Protein AF-A0A378N8A8-F1 (afdb_monomer_lite)

Organism: Mannheimia haemolytica (NCBI:txid75985)

Structure (mmCIF, N/CA/C/O backbone):
data_AF-A0A378N8A8-F1
#
_entry.id   AF-A0A378N8A8-F1
#
loop_
_atom_site.group_PDB
_atom_site.id
_atom_site.type_symbol
_atom_site.label_atom_id
_atom_site.label_alt_id
_atom_site.label_comp_id
_atom_site.label_asym_id
_atom_site.label_entity_id
_atom_site.label_seq_id
_atom_site.pdbx_PDB_ins_code
_atom_site.Cartn_x
_atom_site.Cartn_y
_atom_site.Cartn_z
_atom_site.occupancy
_atom_site.B_iso_or_equiv
_atom_site.auth_seq_id
_atom_site.auth_comp_id
_atom_site.auth_asym_id
_atom_site.auth_atom_id
_atom_site.pdbx_PDB_model_num
ATOM 1 N N . MET A 1 1 ? -0.965 2.570 -8.558 1.00 79.12 1 MET A N 1
ATOM 2 C CA . MET A 1 1 ? -1.119 1.434 -7.621 1.00 79.12 1 MET A CA 1
ATOM 3 C C . MET A 1 1 ? -2.471 1.552 -6.930 1.00 79.12 1 MET A C 1
ATOM 5 O O . MET A 1 1 ? -2.939 2.672 -6.760 1.00 79.12 1 MET A O 1
ATOM 9 N N . LYS A 1 2 ? -3.134 0.443 -6.596 1.00 88.69 2 LYS A N 1
ATOM 10 C CA . LYS A 1 2 ? -4.419 0.435 -5.881 1.00 88.69 2 LYS A CA 1
ATOM 11 C C . LYS A 1 2 ? -4.238 -0.227 -4.517 1.00 88.69 2 LYS A C 1
ATOM 13 O O . LYS A 1 2 ? -3.666 -1.312 -4.475 1.00 88.69 2 LYS A O 1
ATOM 18 N N . LEU A 1 3 ? -4.723 0.399 -3.447 1.00 91.69 3 LEU A N 1
ATOM 19 C CA . LEU A 1 3 ? -4.770 -0.194 -2.106 1.00 91.69 3 LEU A CA 1
ATOM 20 C C . LEU A 1 3 ? -6.168 -0.738 -1.818 1.00 91.69 3 LEU A C 1
ATOM 22 O O . LEU A 1 3 ? -7.173 -0.146 -2.224 1.00 91.69 3 LEU A O 1
ATOM 26 N N . VAL A 1 4 ? -6.214 -1.864 -1.116 1.00 94.00 4 VAL A N 1
ATOM 27 C CA . VAL A 1 4 ? -7.434 -2.424 -0.537 1.00 94.00 4 VAL A CA 1
ATOM 28 C C . VAL A 1 4 ? -7.367 -2.179 0.960 1.00 94.00 4 VAL A C 1
ATOM 30 O O . VAL A 1 4 ? -6.455 -2.669 1.629 1.00 94.00 4 VAL A O 1
ATOM 33 N N . CYS A 1 5 ? -8.314 -1.392 1.451 1.00 95.25 5 CYS A N 1
ATOM 34 C CA . CYS A 1 5 ? -8.368 -0.892 2.815 1.00 95.25 5 CYS A CA 1
ATOM 35 C C . CYS A 1 5 ? -9.626 -1.475 3.500 1.00 95.25 5 CYS A C 1
ATOM 37 O O . CYS A 1 5 ? -10.629 -1.691 2.816 1.00 95.25 5 CYS A O 1
ATOM 39 N N . VAL A 1 6 ? -9.600 -1.747 4.809 1.00 95.38 6 VAL A N 1
ATOM 40 C CA . VAL A 1 6 ? -10.764 -2.257 5.566 1.00 95.38 6 VAL A CA 1
ATOM 41 C C . VAL A 1 6 ? -11.025 -1.436 6.826 1.00 95.38 6 VAL A C 1
ATOM 43 O O . VAL A 1 6 ? -10.078 -1.032 7.508 1.00 95.38 6 VAL A O 1
ATOM 46 N N . GLY A 1 7 ? -12.307 -1.243 7.143 1.00 93.75 7 GLY A N 1
ATOM 47 C CA . GLY A 1 7 ? -12.761 -0.554 8.353 1.00 93.75 7 GLY A CA 1
ATOM 48 C C . GLY A 1 7 ? -12.503 0.957 8.355 1.00 93.75 7 GLY A C 1
ATOM 49 O O . GLY A 1 7 ? -11.983 1.525 7.395 1.00 93.75 7 GLY A O 1
ATOM 50 N N . GLU A 1 8 ? -12.872 1.610 9.459 1.00 92.94 8 GLU A N 1
ATOM 51 C CA . GLU A 1 8 ? -12.790 3.073 9.615 1.00 92.94 8 GLU A CA 1
ATOM 52 C C . GLU A 1 8 ? -11.349 3.600 9.669 1.00 92.94 8 GLU A C 1
ATOM 54 O O . GLU A 1 8 ? -11.085 4.718 9.239 1.00 92.94 8 GLU A O 1
ATOM 59 N N . GLU A 1 9 ? -10.405 2.783 10.143 1.00 93.00 9 GLU A N 1
ATOM 60 C CA . GLU A 1 9 ? -8.975 3.126 10.208 1.00 93.00 9 GLU A CA 1
ATOM 61 C C . GLU A 1 9 ? -8.244 2.925 8.867 1.00 93.00 9 GLU A C 1
ATOM 63 O O . GLU A 1 9 ? -7.029 3.106 8.783 1.00 93.00 9 GLU A O 1
ATOM 68 N N . GLU A 1 10 ? -8.964 2.514 7.815 1.00 95.19 10 GLU A N 1
ATOM 69 C CA . GLU A 1 10 ? -8.421 2.249 6.478 1.00 95.19 10 GLU A CA 1
ATOM 70 C C . GLU A 1 10 ? -7.180 1.337 6.510 1.00 95.19 10 GLU A C 1
ATOM 72 O O . GLU A 1 10 ? -6.180 1.571 5.816 1.00 95.19 10 GLU A O 1
ATOM 77 N N . LYS A 1 11 ? -7.230 0.274 7.324 1.00 95.56 11 LYS A N 1
ATOM 78 C CA . LYS A 1 11 ? -6.129 -0.688 7.427 1.00 95.56 11 LYS A CA 1
ATOM 79 C C . LYS A 1 11 ? -5.896 -1.342 6.072 1.00 95.56 11 LYS A C 1
ATOM 81 O O . LYS A 1 11 ? -6.821 -1.913 5.493 1.00 95.56 11 LYS A O 1
ATOM 86 N N . VAL A 1 12 ? -4.662 -1.311 5.577 1.00 94.88 12 VAL A N 1
ATOM 87 C CA . VAL A 1 12 ? -4.335 -1.889 4.272 1.00 94.88 12 VAL A CA 1
ATOM 88 C C . VAL A 1 12 ? -4.236 -3.406 4.408 1.00 94.88 12 VAL A C 1
ATOM 90 O O . VAL A 1 12 ? -3.413 -3.926 5.158 1.00 94.88 12 VAL A O 1
ATOM 93 N N . VAL A 1 13 ? -5.074 -4.128 3.666 1.00 95.00 13 VAL A N 1
ATOM 94 C CA . VAL A 1 13 ? -5.094 -5.604 3.630 1.00 95.00 13 VAL A CA 1
ATOM 95 C C . VAL A 1 13 ? -4.516 -6.171 2.339 1.00 95.00 13 VAL A C 1
ATOM 97 O O . VAL A 1 13 ? -4.270 -7.370 2.234 1.00 95.00 13 VAL A O 1
ATOM 100 N N . GLY A 1 14 ? -4.272 -5.317 1.350 1.00 92.81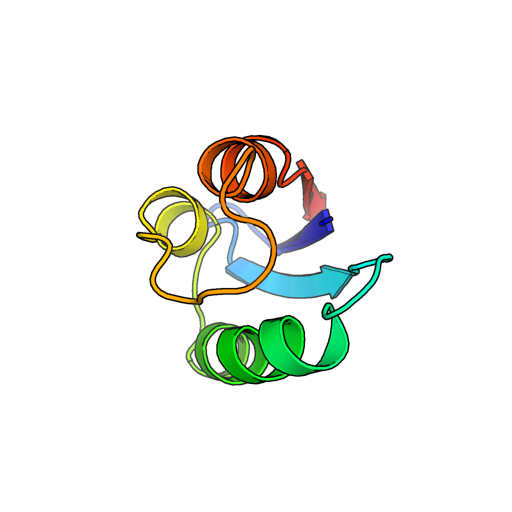 14 GLY A N 1
ATOM 101 C CA . GLY A 1 14 ? -3.659 -5.716 0.097 1.00 92.81 14 GLY A CA 1
ATOM 102 C C . GLY A 1 14 ? -3.399 -4.533 -0.818 1.00 92.81 14 GLY A C 1
ATOM 103 O O . GLY A 1 14 ? -3.881 -3.421 -0.599 1.00 92.81 14 GLY A O 1
ATOM 104 N N . LEU A 1 15 ? -2.643 -4.791 -1.878 1.00 91.38 15 LEU A N 1
ATOM 105 C CA . LEU A 1 15 ? -2.395 -3.827 -2.936 1.00 91.38 15 LEU A CA 1
ATOM 106 C C . LEU A 1 15 ? -2.330 -4.519 -4.294 1.00 91.38 15 LEU A C 1
ATOM 108 O O . LEU A 1 15 ? -2.124 -5.727 -4.391 1.00 91.38 15 LEU A O 1
ATOM 112 N N . HIS A 1 16 ? -2.491 -3.728 -5.345 1.00 89.81 16 HIS A N 1
ATOM 113 C CA . HIS A 1 16 ? -2.314 -4.156 -6.721 1.00 89.81 16 HIS A CA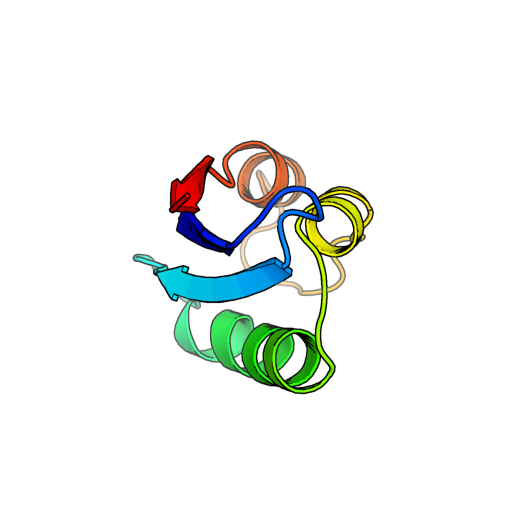 1
ATOM 114 C C . HIS A 1 16 ? -1.538 -3.085 -7.491 1.00 89.81 16 HIS A C 1
ATOM 116 O O . HIS A 1 16 ? -1.948 -1.920 -7.564 1.00 89.81 16 HIS A O 1
ATOM 122 N N . GLY A 1 17 ? -0.418 -3.476 -8.089 1.00 85.75 17 GLY A N 1
ATOM 123 C CA . GLY A 1 17 ? 0.375 -2.641 -8.985 1.00 85.75 17 GLY A CA 1
ATOM 124 C C . GLY A 1 17 ? 0.482 -3.290 -10.361 1.00 85.75 17 GLY A C 1
ATOM 125 O O . GLY A 1 17 ? 0.582 -4.506 -10.460 1.00 85.75 17 GLY A O 1
ATOM 126 N N . ILE A 1 18 ? 0.475 -2.473 -11.412 1.00 84.88 18 ILE A N 1
ATOM 127 C CA . ILE A 1 18 ? 0.786 -2.882 -12.786 1.00 84.88 18 ILE A CA 1
ATOM 128 C C . ILE A 1 18 ? 1.787 -1.865 -13.318 1.00 84.88 18 ILE A C 1
ATOM 130 O O . ILE A 1 18 ? 1.555 -0.661 -13.191 1.00 84.88 18 ILE A O 1
ATOM 134 N N . GLY A 1 19 ? 2.891 -2.342 -13.887 1.00 81.19 19 GLY A N 1
ATOM 135 C CA . GLY A 1 19 ? 3.949 -1.495 -14.423 1.00 81.19 19 GLY A CA 1
ATOM 136 C C . GLY A 1 19 ? 5.325 -2.144 -14.323 1.00 81.19 19 GLY A C 1
ATOM 137 O O . GLY A 1 19 ? 5.491 -3.193 -13.705 1.00 81.19 19 GLY A O 1
ATOM 138 N N . PHE A 1 20 ? 6.308 -1.499 -14.942 1.00 80.25 20 PHE A N 1
ATOM 139 C CA . PHE A 1 20 ? 7.713 -1.881 -14.850 1.00 80.25 20 PHE A CA 1
ATOM 140 C C . PHE A 1 20 ? 8.259 -1.586 -13.440 1.00 80.25 20 PHE A C 1
ATOM 142 O O . PHE A 1 20 ? 7.930 -0.544 -12.874 1.00 80.25 20 PHE A O 1
ATOM 149 N N . GLY A 1 21 ? 9.048 -2.500 -12.862 1.00 76.50 21 GLY A N 1
ATOM 150 C CA . GLY A 1 21 ? 9.640 -2.350 -11.519 1.00 76.50 21 GLY A CA 1
ATOM 151 C C . GLY A 1 21 ? 8.651 -2.470 -10.348 1.00 76.50 21 GLY A C 1
ATOM 152 O O . GLY A 1 21 ? 8.972 -2.143 -9.204 1.00 76.50 21 GLY A O 1
ATOM 153 N N . VAL A 1 22 ? 7.415 -2.908 -10.611 1.00 81.25 22 VAL A N 1
ATOM 154 C CA . VAL A 1 22 ? 6.394 -3.092 -9.567 1.00 81.25 22 VAL A CA 1
ATOM 155 C C . VAL A 1 22 ? 6.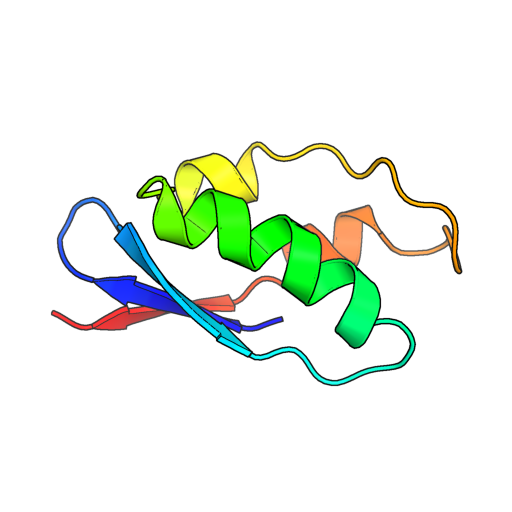737 -4.258 -8.635 1.00 81.25 22 VAL A C 1
ATOM 157 O O . VAL A 1 22 ? 6.386 -4.224 -7.461 1.00 81.25 22 VAL A O 1
ATOM 160 N N . ASP A 1 23 ? 7.433 -5.270 -9.128 1.00 80.81 23 ASP A N 1
ATOM 161 C CA . ASP A 1 23 ? 7.885 -6.441 -8.379 1.00 80.81 23 ASP A CA 1
ATOM 162 C C . ASP A 1 23 ? 8.833 -6.097 -7.219 1.00 80.81 23 ASP A C 1
ATOM 164 O O . ASP A 1 23 ? 8.665 -6.634 -6.122 1.00 80.81 23 ASP A O 1
ATOM 168 N N . GLU A 1 24 ? 9.775 -5.173 -7.413 1.00 82.94 24 GLU A N 1
ATOM 169 C CA . GLU A 1 24 ? 10.656 -4.685 -6.340 1.00 82.94 24 GLU A CA 1
ATOM 170 C C . GLU A 1 24 ? 9.883 -3.820 -5.332 1.00 82.94 24 GLU A C 1
ATOM 172 O O . GLU A 1 24 ? 10.008 -3.974 -4.115 1.00 82.94 24 GLU A O 1
ATOM 177 N N . MET A 1 25 ? 9.019 -2.938 -5.837 1.00 81.12 25 MET A N 1
ATOM 178 C CA . MET A 1 25 ? 8.224 -2.028 -5.015 1.00 81.12 25 MET A CA 1
ATOM 179 C C . MET A 1 25 ? 7.220 -2.774 -4.113 1.00 81.12 25 MET A C 1
ATOM 181 O O . MET A 1 25 ? 7.070 -2.440 -2.935 1.00 81.12 25 MET A O 1
ATOM 185 N N . ILE A 1 26 ? 6.539 -3.800 -4.637 1.00 86.25 26 ILE A N 1
ATOM 186 C CA . ILE A 1 26 ? 5.544 -4.580 -3.884 1.00 86.25 26 ILE A CA 1
ATOM 187 C C . ILE A 1 26 ? 6.186 -5.330 -2.712 1.00 86.25 26 ILE A C 1
ATOM 189 O O . ILE A 1 26 ? 5.555 -5.448 -1.661 1.00 86.25 26 ILE A O 1
ATOM 193 N N . GLN A 1 27 ? 7.433 -5.791 -2.845 1.00 86.06 27 GLN A N 1
ATOM 194 C CA . GLN A 1 27 ? 8.135 -6.485 -1.760 1.00 86.06 27 GLN A CA 1
ATOM 195 C C . GLN A 1 27 ? 8.329 -5.584 -0.533 1.00 86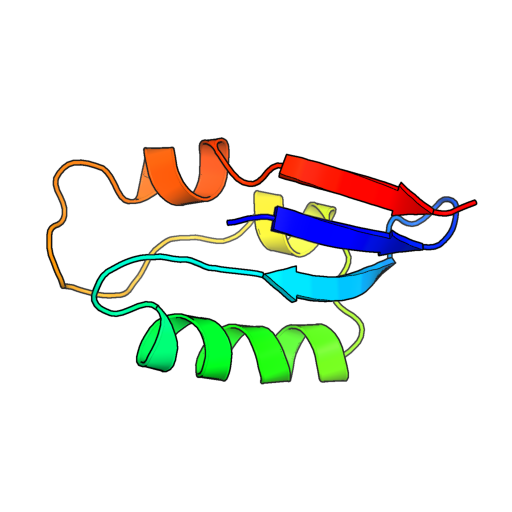.06 27 GLN A C 1
ATOM 197 O O . GLN A 1 27 ? 8.061 -6.017 0.588 1.00 86.06 27 GLN A O 1
ATOM 202 N N . GLY A 1 28 ? 8.714 -4.318 -0.733 1.00 83.69 28 GLY A N 1
ATOM 203 C CA . GLY A 1 28 ? 8.843 -3.352 0.365 1.00 83.69 28 GLY A CA 1
ATOM 204 C C . GLY A 1 28 ? 7.508 -3.085 1.069 1.00 83.69 28 GLY A C 1
ATOM 205 O O . GLY A 1 28 ? 7.431 -3.094 2.298 1.00 83.69 28 GLY A O 1
ATOM 206 N N . PHE A 1 29 ? 6.429 -2.924 0.300 1.00 87.81 29 PHE A N 1
ATOM 207 C CA . PHE A 1 29 ? 5.100 -2.671 0.863 1.00 87.81 29 PHE A CA 1
ATOM 208 C C . PHE A 1 29 ? 4.454 -3.896 1.517 1.00 87.81 29 PHE A C 1
ATOM 210 O O . PHE A 1 29 ? 3.674 -3.734 2.456 1.00 87.81 29 PHE A O 1
ATOM 217 N N . ALA A 1 30 ? 4.790 -5.116 1.089 1.00 90.69 30 ALA A N 1
ATOM 218 C CA . ALA A 1 30 ? 4.294 -6.341 1.716 1.00 90.69 30 ALA A CA 1
ATOM 219 C C . ALA A 1 30 ? 4.671 -6.418 3.206 1.00 90.69 30 ALA A C 1
ATOM 221 O O . ALA A 1 30 ? 3.864 -6.862 4.026 1.00 90.69 30 ALA A O 1
ATOM 222 N N . VAL A 1 31 ? 5.861 -5.928 3.570 1.00 92.31 31 VAL A N 1
ATOM 223 C CA . VAL A 1 31 ? 6.303 -5.838 4.970 1.00 92.31 31 VAL A CA 1
ATOM 224 C C . VAL A 1 31 ? 5.432 -4.854 5.755 1.00 92.31 31 VAL A C 1
ATOM 226 O O . VAL A 1 31 ? 4.903 -5.218 6.803 1.00 92.31 31 VAL A O 1
ATOM 229 N N . ALA A 1 32 ? 5.214 -3.645 5.229 1.00 91.62 32 ALA A N 1
ATOM 230 C CA . ALA A 1 32 ? 4.379 -2.628 5.874 1.00 91.62 32 ALA A CA 1
ATOM 231 C C . ALA A 1 32 ? 2.931 -3.112 6.084 1.00 91.62 32 ALA A C 1
ATOM 233 O O . ALA A 1 32 ? 2.379 -2.985 7.177 1.00 91.62 32 ALA A O 1
ATOM 234 N N . ILE A 1 33 ? 2.340 -3.758 5.072 1.00 94.12 33 ILE A N 1
ATOM 235 C CA . ILE A 1 33 ? 1.006 -4.374 5.169 1.00 94.12 33 ILE A CA 1
ATOM 236 C C . ILE A 1 33 ? 0.985 -5.443 6.266 1.00 94.12 33 ILE A C 1
ATOM 238 O O . ILE A 1 33 ? 0.071 -5.472 7.092 1.00 94.12 33 ILE A O 1
ATOM 242 N N . LYS A 1 34 ? 2.009 -6.304 6.327 1.00 94.75 34 LYS A N 1
ATOM 243 C CA . LYS A 1 34 ? 2.108 -7.340 7.363 1.00 94.75 34 LYS A CA 1
ATOM 244 C C . LYS A 1 34 ? 2.217 -6.750 8.773 1.00 94.75 34 LYS A C 1
ATOM 246 O O . LYS A 1 34 ? 1.695 -7.351 9.710 1.00 94.75 34 LYS A O 1
ATOM 251 N N . MET A 1 35 ? 2.854 -5.588 8.908 1.00 96.06 35 MET A N 1
ATOM 252 C CA . MET A 1 35 ? 2.958 -4.828 10.159 1.00 96.06 35 MET A CA 1
ATOM 253 C C . MET A 1 35 ? 1.675 -4.067 10.523 1.00 96.06 35 MET A C 1
ATOM 255 O O . MET A 1 35 ? 1.581 -3.543 11.628 1.00 96.06 35 MET A O 1
ATOM 259 N N . GLY A 1 36 ? 0.670 -4.055 9.643 1.00 94.81 36 GLY A N 1
ATOM 260 C CA . GLY A 1 36 ? -0.622 -3.427 9.900 1.00 94.81 36 GLY A CA 1
ATOM 261 C C . GLY A 1 36 ? -0.704 -1.961 9.492 1.00 94.81 36 GLY A C 1
ATOM 262 O O . GLY A 1 36 ? -1.506 -1.242 10.076 1.00 94.81 36 GLY A O 1
ATOM 263 N N . ALA A 1 37 ? 0.086 -1.535 8.505 1.00 94.88 37 ALA A N 1
ATOM 264 C CA . ALA A 1 37 ? 0.025 -0.179 7.974 1.00 94.88 37 ALA A CA 1
ATOM 265 C C . ALA A 1 37 ? -1.396 0.228 7.536 1.00 94.88 37 ALA A C 1
ATOM 267 O O . ALA A 1 37 ? -2.164 -0.554 6.960 1.00 94.88 37 ALA A O 1
ATOM 268 N N . THR A 1 38 ? -1.713 1.488 7.792 1.00 94.88 38 THR A N 1
ATOM 269 C CA . THR A 1 38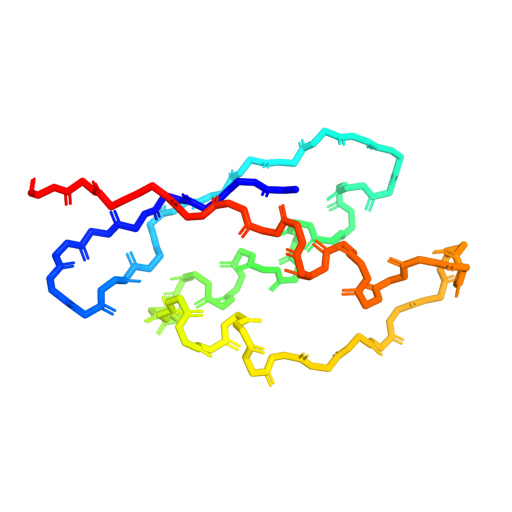 ? -2.941 2.177 7.394 1.00 94.88 38 THR A CA 1
ATOM 270 C C . THR A 1 38 ? -2.712 2.967 6.112 1.00 94.88 38 THR A C 1
ATOM 272 O O . THR A 1 38 ? -1.574 3.234 5.720 1.00 94.88 38 THR A O 1
ATOM 275 N N . LYS A 1 39 ? -3.787 3.393 5.448 1.00 90.31 39 LYS A N 1
ATOM 276 C CA . LYS A 1 39 ? -3.679 4.269 4.274 1.00 90.31 39 LYS A CA 1
ATOM 277 C C . LYS A 1 39 ? -2.936 5.580 4.589 1.00 90.31 39 LYS A C 1
ATOM 279 O O . LYS A 1 39 ? -2.175 6.054 3.750 1.00 90.31 39 LYS A O 1
ATOM 284 N N . ALA A 1 40 ? -3.071 6.108 5.806 1.00 92.00 40 ALA A N 1
ATOM 285 C CA . ALA A 1 40 ? -2.338 7.293 6.248 1.00 92.00 40 ALA A CA 1
ATOM 286 C C . ALA A 1 40 ? -0.812 7.083 6.260 1.00 92.00 40 ALA A C 1
ATOM 288 O O . ALA A 1 40 ? -0.068 8.001 5.923 1.00 92.00 40 ALA A O 1
ATOM 289 N N . ASP A 1 41 ? -0.325 5.883 6.585 1.00 91.44 41 ASP A N 1
ATOM 290 C CA . ASP A 1 41 ? 1.113 5.578 6.544 1.00 91.44 41 ASP A CA 1
ATOM 291 C C . ASP A 1 41 ? 1.653 5.624 5.105 1.00 91.44 41 ASP A C 1
ATOM 293 O O . ASP A 1 41 ? 2.724 6.178 4.848 1.00 91.44 41 ASP A O 1
ATOM 297 N N . PHE A 1 42 ? 0.878 5.097 4.150 1.00 87.25 42 PHE A N 1
ATOM 298 C CA . PHE A 1 42 ? 1.208 5.141 2.721 1.00 87.25 42 PHE A CA 1
ATOM 299 C C . PHE A 1 42 ? 1.194 6.574 2.167 1.00 87.25 42 PHE A C 1
ATOM 301 O O . PHE A 1 42 ? 2.086 6.940 1.401 1.00 87.25 42 PHE A O 1
ATOM 308 N N . ASP A 1 43 ? 0.233 7.399 2.586 1.00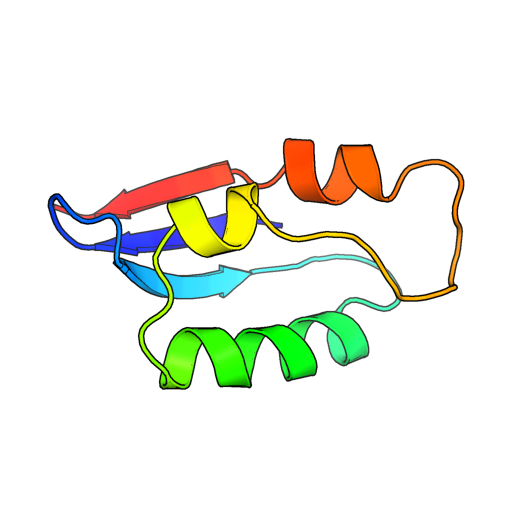 84.69 43 ASP A N 1
ATOM 309 C CA . ASP A 1 43 ? 0.167 8.815 2.201 1.00 84.69 43 ASP A CA 1
ATOM 310 C C . ASP A 1 43 ? 1.341 9.628 2.778 1.00 84.69 43 ASP A C 1
ATOM 312 O O . ASP A 1 43 ? 1.827 10.561 2.140 1.00 84.69 43 ASP A O 1
ATOM 316 N N . ASN A 1 44 ? 1.833 9.252 3.963 1.00 86.94 44 ASN A N 1
ATOM 317 C CA . ASN A 1 44 ? 2.970 9.890 4.637 1.00 86.94 44 ASN A CA 1
ATOM 318 C C . ASN A 1 44 ? 4.339 9.326 4.207 1.00 86.94 44 ASN A C 1
ATOM 320 O O . ASN A 1 44 ? 5.366 9.641 4.815 1.00 86.94 44 ASN A O 1
ATOM 324 N N . THR A 1 45 ? 4.386 8.475 3.179 1.00 78.31 45 THR A N 1
ATOM 325 C CA . THR A 1 45 ? 5.632 7.838 2.737 1.00 78.31 45 THR A CA 1
ATOM 326 C C . THR A 1 45 ? 6.488 8.789 1.891 1.00 78.31 45 THR A C 1
ATOM 328 O O . THR A 1 45 ? 5.985 9.543 1.061 1.00 78.31 45 THR A O 1
ATOM 331 N N . VAL A 1 46 ? 7.814 8.710 2.041 1.00 75.75 46 VAL A N 1
ATOM 332 C CA . VAL A 1 46 ? 8.783 9.413 1.184 1.00 75.75 46 VAL A CA 1
ATOM 333 C C . VAL A 1 46 ? 9.399 8.433 0.188 1.00 75.75 46 VAL A C 1
ATOM 335 O O . VAL A 1 46 ? 9.882 7.366 0.564 1.00 75.75 46 VAL A O 1
ATOM 338 N N . ALA A 1 47 ? 9.417 8.796 -1.095 1.00 69.50 47 ALA A N 1
ATOM 339 C CA . ALA A 1 47 ? 10.024 7.971 -2.133 1.00 69.50 47 ALA A CA 1
ATOM 340 C C . ALA A 1 47 ? 11.563 7.981 -2.035 1.00 69.50 47 ALA A C 1
ATOM 342 O O . ALA A 1 47 ? 12.188 9.036 -2.134 1.00 69.50 47 ALA A O 1
ATOM 343 N N . ILE A 1 48 ? 12.176 6.799 -1.889 1.00 67.62 48 ILE A N 1
ATOM 344 C CA . ILE A 1 48 ? 13.639 6.640 -1.745 1.00 67.62 48 ILE A CA 1
ATOM 345 C C . ILE A 1 48 ? 14.305 5.820 -2.868 1.00 67.62 48 ILE A C 1
ATOM 347 O O . ILE A 1 48 ? 15.531 5.802 -2.965 1.00 67.62 48 ILE A O 1
ATOM 351 N N . HIS A 1 49 ? 13.529 5.142 -3.724 1.00 65.25 49 HIS A N 1
ATOM 352 C CA . HIS A 1 49 ? 14.050 4.227 -4.750 1.00 65.25 49 HIS A CA 1
ATOM 353 C C . HIS A 1 49 ? 14.313 4.922 -6.105 1.00 65.25 49 HIS A C 1
ATOM 355 O O . HIS A 1 49 ? 13.605 5.856 -6.485 1.00 65.25 49 HIS A O 1
ATOM 361 N N . ARG A 1 50 ? 15.344 4.469 -6.840 1.00 49.38 50 ARG A N 1
ATOM 362 C CA . ARG A 1 50 ? 15.888 5.115 -8.051 1.00 49.38 50 ARG A CA 1
ATOM 363 C C . ARG A 1 50 ? 15.716 4.234 -9.298 1.00 49.38 50 ARG A C 1
ATOM 365 O O . ARG A 1 50 ? 16.685 3.638 -9.747 1.00 49.38 50 ARG A O 1
ATOM 372 N N . GLN A 1 51 ? 14.519 4.230 -9.889 1.00 47.97 51 GLN A N 1
ATOM 373 C CA . GLN A 1 51 ? 14.287 3.949 -11.317 1.00 47.97 51 GLN A CA 1
ATOM 374 C C . GLN A 1 51 ? 13.181 4.905 -11.820 1.00 47.97 51 GLN A C 1
ATOM 376 O O . GLN A 1 51 ? 12.152 5.059 -11.170 1.00 47.97 51 GLN A O 1
ATOM 381 N N . ASP A 1 52 ? 13.473 5.650 -12.893 1.00 45.97 52 ASP A N 1
ATOM 382 C CA . ASP A 1 52 ? 12.674 6.723 -13.523 1.00 45.97 52 ASP A CA 1
ATOM 383 C C . ASP A 1 52 ? 11.989 7.754 -12.600 1.00 45.97 52 ASP A C 1
ATOM 385 O O . ASP A 1 52 ? 10.773 7.886 -12.460 1.00 45.97 52 ASP A O 1
ATOM 389 N N . LEU A 1 53 ? 12.848 8.613 -12.050 1.00 44.69 53 LEU A N 1
ATOM 390 C CA . LEU A 1 53 ? 12.570 9.712 -11.123 1.00 44.69 53 LEU A CA 1
ATOM 391 C C . LEU A 1 53 ? 11.735 10.886 -11.662 1.00 44.69 53 LEU A C 1
ATOM 393 O O . LEU A 1 53 ? 11.609 11.892 -10.966 1.00 44.69 53 LEU A O 1
ATOM 397 N N . LYS A 1 54 ? 11.145 10.814 -12.859 1.00 43.38 54 LYS A N 1
ATOM 398 C CA . LYS A 1 54 ? 10.347 11.949 -13.354 1.00 43.38 54 LYS A CA 1
ATOM 399 C C . LYS A 1 54 ? 8.955 12.053 -12.721 1.00 43.38 54 LYS A C 1
ATOM 401 O O . LYS A 1 54 ? 8.377 13.124 -12.814 1.00 43.38 54 LYS A O 1
ATOM 406 N N . ASN A 1 55 ? 8.437 11.013 -12.046 1.00 47.16 55 ASN A N 1
ATOM 407 C CA . ASN A 1 55 ? 7.049 11.002 -11.543 1.00 47.16 55 ASN A CA 1
ATOM 408 C C . ASN A 1 55 ? 6.805 10.247 -10.210 1.00 47.16 55 ASN A C 1
ATOM 410 O O . ASN A 1 55 ? 5.663 9.915 -9.904 1.00 47.16 55 ASN A O 1
ATOM 414 N N . CYS A 1 56 ? 7.817 9.983 -9.373 1.00 47.34 56 CYS A N 1
ATOM 415 C CA . CYS A 1 56 ? 7.644 9.136 -8.173 1.00 47.34 56 CYS A CA 1
ATOM 416 C C . CYS A 1 56 ? 6.661 9.715 -7.125 1.00 47.34 56 CYS A C 1
ATOM 418 O O . CYS A 1 56 ? 5.825 8.990 -6.591 1.00 47.34 56 CYS A O 1
ATOM 420 N N . ASN A 1 57 ? 6.645 11.040 -6.922 1.00 48.97 57 ASN A N 1
ATOM 421 C CA . ASN A 1 57 ? 5.610 11.691 -6.100 1.00 48.97 57 ASN A CA 1
ATOM 422 C C . ASN A 1 57 ? 4.213 11.580 -6.732 1.00 48.97 57 ASN A C 1
ATOM 424 O O . ASN A 1 57 ? 3.216 11.504 -6.026 1.00 48.97 57 ASN A O 1
ATOM 428 N N . HIS A 1 58 ? 4.123 11.513 -8.063 1.00 50.75 58 HIS A N 1
ATOM 429 C CA . HIS A 1 58 ? 2.860 11.256 -8.749 1.00 50.75 58 HIS A CA 1
ATOM 430 C C . HIS A 1 58 ? 2.391 9.811 -8.527 1.00 50.75 58 HIS A C 1
ATOM 432 O O . HIS A 1 58 ? 1.197 9.592 -8.392 1.00 50.75 58 HIS A O 1
ATOM 438 N N . ALA A 1 59 ? 3.305 8.836 -8.432 1.00 52.47 59 ALA A N 1
ATOM 439 C CA . ALA A 1 59 ? 2.982 7.426 -8.193 1.00 52.47 59 ALA A CA 1
ATOM 440 C C . ALA A 1 59 ? 2.377 7.165 -6.800 1.00 52.47 59 ALA A C 1
ATOM 442 O O . ALA A 1 59 ? 1.483 6.324 -6.688 1.00 52.47 59 ALA A O 1
ATOM 443 N N . LEU A 1 60 ? 2.821 7.905 -5.775 1.00 56.09 60 LEU A N 1
ATOM 444 C CA . LEU A 1 60 ? 2.190 7.924 -4.448 1.00 56.09 60 LEU A CA 1
ATOM 445 C C . LEU A 1 60 ? 0.868 8.715 -4.477 1.00 56.09 60 LEU A C 1
ATOM 447 O O . LEU A 1 60 ? -0.149 8.222 -4.003 1.00 56.09 60 LEU A O 1
ATOM 451 N N . ASN A 1 61 ? 0.831 9.868 -5.157 1.00 52.41 61 ASN A N 1
ATOM 452 C CA . ASN A 1 61 ? -0.392 10.674 -5.309 1.00 52.41 61 ASN A CA 1
ATOM 453 C C . ASN A 1 61 ? -1.479 10.032 -6.199 1.00 52.41 61 ASN A C 1
ATOM 455 O O . ASN A 1 61 ? -2.628 10.467 -6.175 1.00 52.41 61 ASN A O 1
ATOM 459 N N . VAL A 1 62 ? -1.151 9.005 -6.992 1.00 53.56 62 VAL A N 1
ATOM 460 C CA . VAL A 1 62 ? -2.120 8.191 -7.755 1.00 53.56 62 VAL A CA 1
ATOM 461 C C . VAL A 1 62 ? -2.419 6.848 -7.088 1.00 53.56 62 VAL A C 1
ATOM 463 O O . VAL A 1 62 ? -2.991 5.952 -7.725 1.00 53.56 62 VAL A O 1
ATOM 466 N N . ILE A 1 63 ? -2.057 6.683 -5.812 1.00 65.19 63 ILE A N 1
ATOM 467 C CA . ILE A 1 63 ? -2.568 5.576 -5.013 1.00 65.19 63 ILE A CA 1
ATOM 468 C C . ILE A 1 63 ? -4.072 5.778 -4.823 1.00 65.19 63 ILE A C 1
ATOM 470 O O . ILE A 1 63 ? -4.532 6.661 -4.109 1.00 65.19 63 ILE A O 1
ATOM 474 N N . LYS A 1 64 ? -4.863 4.932 -5.483 1.00 69.56 64 LYS A N 1
ATOM 475 C CA . LYS A 1 64 ? -6.311 4.875 -5.262 1.00 69.56 64 LYS A CA 1
ATOM 476 C C . LYS A 1 64 ? -6.582 3.860 -4.151 1.00 69.56 64 LYS A C 1
ATOM 478 O O . LYS A 1 64 ? -6.321 2.674 -4.357 1.00 69.56 64 LYS A O 1
ATOM 483 N N . CYS A 1 65 ? -7.085 4.299 -2.997 1.00 72.38 65 CYS A N 1
ATOM 484 C CA . CYS A 1 65 ? -7.595 3.396 -1.954 1.00 72.38 65 CYS A CA 1
ATOM 485 C C . CYS A 1 65 ? -9.063 3.062 -2.240 1.00 72.38 65 CYS A C 1
ATOM 487 O O . CYS A 1 65 ? -9.837 3.900 -2.709 1.00 72.38 65 CYS A O 1
ATOM 489 N N . TYR A 1 66 ? -9.420 1.803 -2.010 1.00 79.19 66 TYR A N 1
ATOM 490 C CA . TYR A 1 66 ? -10.794 1.329 -2.001 1.00 79.19 66 TYR A CA 1
ATOM 491 C C . TYR A 1 66 ? -11.065 0.758 -0.613 1.00 79.19 66 TYR A C 1
ATOM 493 O O . TYR A 1 66 ? -10.449 -0.241 -0.236 1.00 79.19 66 TYR A O 1
ATOM 501 N N . VAL A 1 67 ? -11.943 1.424 0.134 1.00 76.69 67 VAL A N 1
ATOM 502 C CA . VAL A 1 67 ? -12.351 0.999 1.473 1.00 76.69 67 VAL A CA 1
ATOM 503 C C . VAL A 1 67 ? -13.482 -0.010 1.331 1.00 76.69 67 VAL A C 1
ATOM 505 O O . VAL A 1 67 ? -14.502 0.271 0.701 1.00 76.69 67 VAL A O 1
ATOM 508 N N . ILE A 1 68 ? -13.272 -1.198 1.882 1.00 77.19 68 ILE A N 1
ATOM 509 C CA . ILE A 1 68 ? -14.287 -2.236 2.021 1.00 77.19 68 ILE A CA 1
ATOM 510 C C . ILE A 1 68 ? -14.812 -2.129 3.457 1.00 77.19 68 ILE A C 1
ATOM 512 O O . ILE A 1 68 ? -14.023 -2.224 4.400 1.00 77.19 68 ILE A O 1
ATOM 516 N N . LEU A 1 69 ? -16.114 -1.849 3.590 1.00 68.50 69 LEU A N 1
ATOM 517 C CA . LEU A 1 69 ? -16.832 -1.799 4.870 1.00 68.50 69 LEU A CA 1
ATOM 518 C C . LEU A 1 69 ? -16.840 -3.171 5.552 1.00 68.50 69 LEU A C 1
ATOM 520 O O . LEU A 1 69 ? -17.021 -4.178 4.827 1.00 68.50 69 LEU A O 1
#

pLDDT: mean 78.83, std 16.42, range [43.38, 96.06]

Foldseek 3Di:
DEFEAEDPQRFTQDDDDDDPPVVVVRVVVVVCSVVGDHLVVLLVDDDDDDDPPPQVVVVSVPHHYDYDD

Sequence (69 aa):
MKLVCVGEEEKVVGLHGIGFGVDEMIQGFAVAIKMGATKADFDNTVAIHRQDLKNCNHALNVIKCYVIL

Radius of gyration: 11.77 Å; chains: 1; bounding box: 33×19×25 Å

InterPro domains:
  IPR004099 Pyridine nucleotide-disulphide oxidoreductase, dimerisation domain [PF02852] (1-49)
  IPR016156 FAD/NAD-linked reductase, dimerisation domain superfamily [G3DSA:3.30.390.30] (1-56)
  IPR016156 FAD/NAD-linked reductase, dimerisation domain superfamily [SSF55424] (1-49)
  IPR046952 Glutathione reductase/thioredoxin reductase-like [PTHR42737] (1-51)

Secondary structure (DSSP, 8-state):
-EEEEETTTTEEEEEE--STTHHHHHHHHHHHHHTT-BHHHHHTPPP---S-TTSHHHHHHT-EEEEE-